Protein AF-A0A965WEJ6-F1 (afdb_monomer)

Secondary structure (DSSP, 8-state):
----------------------SSS-----PPP-B-PPEEEE-SSSEEEE--SSS-TT--EEEEETTEEPPP-GGG-SSHHHHHHHHHHHHHHHHHHHHHHHTTPPEEEEEEEE-TTSSSEEEEEEETTEEHHHHHHHTTS-EE-SSSPPPPS--

Nearest PDB structures (foldseek):
  1kdb-assembly1_A  TM=8.203E-01  e=5.804E-08  Staphylococcus aureus
  1eqv-assembly1_A  TM=8.120E-01  e=1.296E-07  Staphylococcus aureus
  1f2m-assembly1_A  TM=8.199E-01  e=1.998E-07  Staphylococcus aureus
  1syd-assembly1_A  TM=8.084E-01  e=1.012E-07  Staphylococcus aureus
  2khs-assembly1_A  TM=7.282E-01  e=4.196E-07  Staphylococcus aureus

Foldseek 3Di:
DDDDDDPPPPPPPPPDPPPPPPDPPDPPVPPWDKDQWAFPAQPWLFKTWTDDPPDPPPQIEMEGEPFKDFQDADPVHPDPQSNVLRVVSSVVLRVVSVVLVVVVWGWMWGPWDADPVNSYIYTFIDGNPDTSRVVCVVVVRIDGDDPDPDDHSPD

pLDDT: mean 87.19, std 17.92, range [41.34, 98.81]

Solvent-accessible surface area (backbone atoms only — not comparable to full-atom values): 9378 Å² total; per-residue (Å²): 139,82,86,83,82,82,81,80,77,78,77,76,78,74,76,67,77,79,75,74,88,79,83,85,81,81,88,66,84,72,75,71,70,74,41,76,60,52,74,75,46,65,76,41,40,48,33,35,33,38,60,70,90,87,55,62,88,87,62,80,46,31,38,33,44,48,56,49,43,46,42,40,42,69,91,70,25,94,38,73,62,14,20,55,45,7,45,51,20,25,52,50,44,40,51,52,52,52,50,31,58,75,68,71,47,55,51,36,36,26,77,73,40,72,36,98,81,65,74,31,33,30,20,43,46,29,50,68,91,44,50,53,57,58,53,34,37,76,70,72,35,29,41,85,41,91,82,70,86,83,77,85,60,72,124

Radius of gyration: 28.44 Å; Cα contacts (8 Å, |Δi|>4): 244; chains: 1; bounding box: 32×105×56 Å

Sequence (155 aa):
MSKIVIFFSVLMFLSAPSYSQSSKENFQNQVPKIYNWKVIRVVDGDTLEIANDFLPQELKLFIRIKGIDTPEKEARAQCKKERILGQKATELTSKIIATAQKNKQAITFSEIKWDKYGGRIVAKVMINKSDLGQELIKKGLARVYNGEKKKSWCY

Structure (mmCIF, N/CA/C/O backbone):
data_AF-A0A965WEJ6-F1
#
_entry.id   AF-A0A965WEJ6-F1
#
loop_
_atom_site.group_PDB
_atom_site.id
_atom_site.type_symbol
_atom_site.label_atom_id
_atom_site.label_alt_id
_atom_site.label_comp_id
_atom_site.label_asym_id
_atom_site.label_entity_id
_atom_site.label_seq_id
_atom_site.pdbx_PDB_ins_code
_atom_site.Cartn_x
_atom_site.Cartn_y
_atom_site.Cartn_z
_atom_site.occupancy
_atom_site.B_iso_or_equiv
_atom_site.auth_seq_id
_atom_site.auth_comp_id
_atom_site.auth_asym_id
_atom_site.auth_atom_id
_atom_site.pdbx_PDB_model_num
ATOM 1 N N . MET A 1 1 ? -1.461 -95.584 34.039 1.00 49.22 1 MET A N 1
ATOM 2 C CA . MET A 1 1 ? -0.587 -94.392 34.093 1.00 49.22 1 MET A CA 1
ATOM 3 C C . MET A 1 1 ? -0.933 -93.510 32.902 1.00 49.22 1 MET A C 1
ATOM 5 O O . MET A 1 1 ? -0.446 -93.766 31.812 1.00 49.22 1 MET A O 1
ATOM 9 N N . SER A 1 2 ? -1.848 -92.556 33.077 1.00 41.34 2 SER A N 1
ATOM 10 C CA . SER A 1 2 ? -2.277 -91.658 31.997 1.00 41.34 2 SER A CA 1
ATOM 11 C C . SER A 1 2 ? -1.744 -90.262 32.303 1.00 41.34 2 SER A C 1
ATOM 13 O O . SER A 1 2 ? -2.042 -89.711 33.362 1.00 41.34 2 SER A O 1
ATOM 15 N N . LYS A 1 3 ? -0.874 -89.739 31.435 1.00 43.00 3 LYS A N 1
ATOM 16 C CA . LYS A 1 3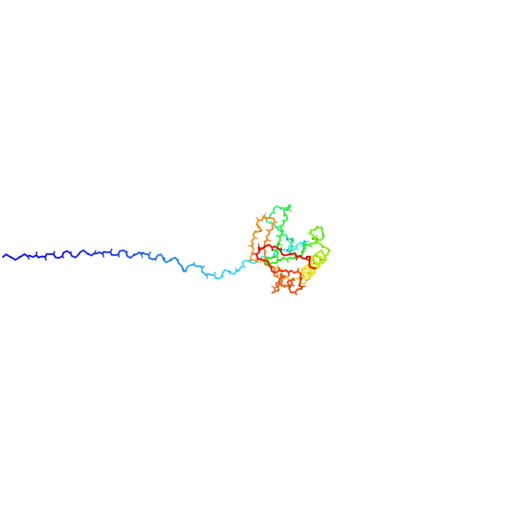 ? -0.265 -88.413 31.580 1.00 43.00 3 LYS A CA 1
ATOM 17 C C . LYS A 1 3 ? -1.308 -87.355 31.206 1.00 43.00 3 LYS A C 1
ATOM 19 O O . LYS A 1 3 ? -1.723 -87.285 30.055 1.00 43.00 3 LYS A O 1
ATOM 24 N N . ILE A 1 4 ? -1.718 -86.543 32.177 1.00 53.72 4 ILE A N 1
ATOM 25 C CA . ILE A 1 4 ? -2.506 -85.328 31.949 1.00 53.72 4 ILE A CA 1
ATOM 26 C C . ILE A 1 4 ? -1.572 -84.284 31.328 1.00 53.72 4 ILE A C 1
ATOM 28 O O . ILE A 1 4 ? -0.588 -83.878 31.943 1.00 53.72 4 ILE A O 1
ATOM 32 N N . VAL A 1 5 ? -1.860 -83.877 30.094 1.00 49.03 5 VAL A N 1
ATOM 33 C CA . VAL A 1 5 ? -1.198 -82.748 29.433 1.00 49.03 5 VAL A CA 1
ATOM 34 C C . VAL A 1 5 ? -2.001 -81.496 29.777 1.00 49.03 5 VAL A C 1
ATOM 36 O O . VAL A 1 5 ? -3.114 -81.318 29.291 1.00 49.03 5 VAL A O 1
ATOM 39 N N . ILE A 1 6 ? -1.459 -80.646 30.651 1.00 50.69 6 ILE A N 1
ATOM 40 C CA . ILE A 1 6 ? -2.032 -79.332 30.964 1.00 50.69 6 ILE A CA 1
ATOM 41 C C . ILE A 1 6 ? -1.591 -78.364 29.862 1.00 50.69 6 ILE A C 1
ATOM 43 O O . ILE A 1 6 ? -0.419 -78.003 29.774 1.00 50.69 6 ILE A O 1
ATOM 47 N N . PHE A 1 7 ? -2.530 -77.949 29.013 1.00 46.59 7 PHE A N 1
ATOM 48 C CA . PHE A 1 7 ? -2.323 -76.871 28.050 1.00 46.59 7 PHE A CA 1
ATOM 49 C C . PHE A 1 7 ? -2.384 -75.531 28.799 1.00 46.59 7 PHE A C 1
ATOM 51 O O . PHE A 1 7 ? -3.462 -75.020 29.093 1.00 46.59 7 PHE A O 1
ATOM 58 N N . PHE A 1 8 ? -1.227 -74.959 29.138 1.00 48.69 8 PHE A N 1
ATOM 59 C CA . PHE A 1 8 ? -1.141 -73.557 29.548 1.00 48.69 8 PHE A CA 1
ATOM 60 C C . PHE A 1 8 ? -1.398 -72.691 28.310 1.00 48.69 8 PHE A C 1
ATOM 62 O O . PHE A 1 8 ? -0.495 -72.463 27.506 1.00 48.69 8 PHE A O 1
ATOM 69 N N . SER A 1 9 ? -2.635 -72.221 28.124 1.00 52.94 9 SER A N 1
ATOM 70 C CA . SER A 1 9 ? -2.906 -71.177 27.138 1.00 52.94 9 SER A CA 1
ATOM 71 C C . SER A 1 9 ? -2.288 -69.876 27.645 1.00 52.94 9 SER A C 1
ATOM 73 O O . SER A 1 9 ? -2.846 -69.197 28.509 1.00 52.94 9 SER A O 1
ATOM 75 N N . VAL A 1 10 ? -1.110 -69.536 27.132 1.00 54.00 10 VAL A N 1
ATOM 76 C CA . VAL A 1 10 ? -0.546 -68.197 27.283 1.00 54.00 10 VAL A CA 1
ATOM 77 C C . VAL A 1 10 ? -1.464 -67.251 26.513 1.00 54.00 10 VAL A C 1
ATOM 79 O O . VAL A 1 10 ? -1.410 -67.176 25.287 1.00 54.00 10 VAL A O 1
ATOM 82 N N . LEU A 1 11 ? -2.357 -66.566 27.230 1.00 57.12 11 LEU A N 1
ATOM 83 C CA . LEU A 1 11 ? -3.133 -65.462 26.681 1.00 57.12 11 LEU A CA 1
ATOM 84 C C . LEU A 1 11 ? -2.143 -64.319 26.411 1.00 57.12 11 LEU A C 1
ATOM 86 O O . LEU A 1 11 ? -1.797 -63.551 27.307 1.00 57.12 11 LEU A O 1
ATOM 90 N N . MET A 1 12 ? -1.626 -64.239 25.183 1.00 56.78 12 MET A N 1
ATOM 91 C CA . MET A 1 12 ? -0.933 -63.045 24.709 1.00 56.78 12 MET A CA 1
ATOM 92 C C . MET A 1 12 ? -1.946 -61.898 24.717 1.00 56.78 12 MET A C 1
ATOM 94 O O . MET A 1 12 ? -2.774 -61.780 23.815 1.00 56.78 12 MET A O 1
ATOM 98 N N . PHE A 1 13 ? -1.885 -61.048 25.742 1.00 58.81 13 PHE A N 1
ATOM 99 C CA . PHE A 1 13 ? -2.456 -59.711 25.665 1.00 58.81 13 PHE A CA 1
ATOM 100 C C . PHE A 1 13 ? -1.683 -58.958 24.581 1.00 58.81 13 PHE A C 1
ATOM 102 O O . PHE A 1 13 ? -0.624 -58.388 24.831 1.00 58.81 13 PHE A O 1
ATOM 109 N N . LEU A 1 14 ? -2.198 -59.009 23.352 1.00 56.41 14 LEU A N 1
ATOM 110 C CA . LEU A 1 14 ? -1.834 -58.081 22.294 1.00 56.41 14 LEU A CA 1
ATOM 111 C C . LEU A 1 14 ? -2.199 -56.689 22.807 1.00 56.41 14 LEU A C 1
ATOM 113 O O . LEU A 1 14 ? -3.365 -56.293 22.787 1.00 56.41 14 LEU A O 1
ATOM 117 N N . SER A 1 15 ? -1.208 -55.958 23.311 1.00 59.09 15 SER A N 1
ATOM 118 C CA . SER A 1 15 ? -1.306 -54.519 23.482 1.00 59.09 15 SER A CA 1
ATOM 119 C C . SER A 1 15 ? -1.495 -53.929 22.091 1.00 59.09 15 SER A C 1
ATOM 121 O O . SER A 1 15 ? -0.537 -53.677 21.360 1.00 59.09 15 SER A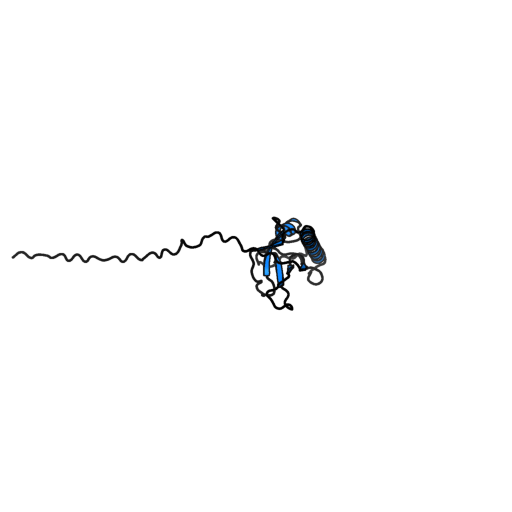 O 1
ATOM 123 N N . ALA A 1 16 ? -2.757 -53.763 21.690 1.00 63.91 16 ALA A N 1
ATOM 124 C CA . ALA A 1 16 ? -3.080 -52.945 20.540 1.00 63.91 16 ALA A CA 1
ATOM 125 C C . ALA A 1 16 ? -2.373 -51.600 20.762 1.00 63.91 16 ALA A C 1
ATOM 127 O O . ALA A 1 16 ? -2.540 -51.017 21.840 1.00 63.91 16 ALA A O 1
ATOM 128 N N . PRO A 1 17 ? -1.544 -51.120 19.818 1.00 57.50 17 PRO A N 1
ATOM 129 C CA . PRO A 1 17 ? -1.009 -49.780 19.933 1.00 57.50 17 PRO A CA 1
ATOM 130 C C . PRO A 1 17 ? -2.215 -48.859 20.069 1.00 57.50 17 PRO A C 1
ATOM 132 O O . PRO A 1 17 ? -3.080 -48.840 19.191 1.00 57.50 17 PRO A O 1
ATOM 135 N N . SER A 1 18 ? -2.306 -48.161 21.201 1.00 53.28 18 SER A N 1
ATOM 136 C CA . SER A 1 18 ? -3.285 -47.104 21.399 1.00 53.28 18 SER A CA 1
ATOM 137 C C . SER A 1 18 ? -3.083 -46.127 20.255 1.00 53.28 18 SER A C 1
ATOM 139 O O . SER A 1 18 ? -2.132 -45.345 20.255 1.00 53.28 18 SER A O 1
ATOM 141 N N . TYR A 1 19 ? -3.928 -46.232 19.233 1.00 53.19 19 TYR A N 1
ATOM 142 C CA . TYR A 1 19 ? -3.977 -45.268 18.157 1.00 53.19 19 TYR A CA 1
ATOM 143 C C . TYR A 1 19 ? -4.382 -43.962 18.824 1.00 53.19 19 TYR A C 1
ATOM 145 O O . TYR A 1 19 ? -5.544 -43.765 19.178 1.00 53.19 19 TYR A O 1
ATOM 153 N N . SER A 1 20 ? -3.382 -43.127 19.105 1.00 46.59 20 SER A N 1
ATOM 154 C CA . SER A 1 20 ? -3.573 -41.776 19.601 1.00 46.59 20 SER A CA 1
ATOM 155 C C . SER A 1 20 ? -4.583 -41.110 18.676 1.00 46.59 20 SER A C 1
ATOM 157 O O . SER A 1 20 ? -4.303 -40.871 17.500 1.00 46.59 20 SER A O 1
ATOM 159 N N . GLN A 1 21 ? -5.788 -40.864 19.191 1.00 50.22 21 GLN A N 1
ATOM 160 C CA . GLN A 1 21 ? -6.805 -40.053 18.536 1.00 50.22 21 GLN A CA 1
ATOM 161 C C . GLN A 1 21 ? -6.347 -38.589 18.559 1.00 50.22 21 GLN A C 1
ATOM 163 O O . GLN A 1 21 ? -6.933 -37.741 19.215 1.00 50.22 21 GLN A O 1
ATOM 168 N N . SER A 1 22 ? -5.274 -38.286 17.839 1.00 50.84 22 SER A N 1
ATOM 169 C CA . SER A 1 22 ? -4.800 -36.932 17.593 1.00 50.84 22 SER A CA 1
ATOM 170 C C . SER A 1 22 ? -5.040 -36.611 16.122 1.00 50.84 22 SER A C 1
ATOM 172 O O . SER A 1 22 ? -4.151 -36.728 15.287 1.00 50.84 22 SER A O 1
ATOM 174 N N . SER A 1 23 ? -6.292 -36.319 15.762 1.00 54.66 23 SER A N 1
ATOM 175 C CA . SER A 1 23 ? -6.605 -35.700 14.455 1.00 54.66 23 SER A CA 1
ATOM 176 C C . SER A 1 23 ? -8.026 -35.135 14.322 1.00 54.66 23 SER A C 1
ATOM 178 O O . SER A 1 23 ? -8.462 -34.844 13.211 1.00 54.66 23 SER A O 1
ATOM 180 N N . LYS A 1 24 ? -8.775 -34.941 15.416 1.00 42.03 24 LYS A N 1
ATOM 181 C CA . LYS A 1 24 ? -10.135 -34.365 15.349 1.00 42.03 24 LYS A CA 1
ATOM 182 C C . LYS A 1 24 ? -10.381 -33.200 16.304 1.00 42.03 24 LYS A C 1
ATOM 184 O O . LYS A 1 24 ? -11.524 -32.924 16.644 1.00 42.03 24 LYS A O 1
ATOM 189 N N . GLU A 1 25 ? -9.333 -32.481 16.687 1.00 46.12 25 GLU A N 1
ATOM 190 C CA . GLU A 1 25 ? -9.475 -31.222 17.416 1.00 46.12 25 GLU A CA 1
ATOM 191 C C . GLU A 1 25 ? -8.841 -30.097 16.583 1.00 46.12 25 GLU A C 1
ATOM 193 O O . GLU A 1 25 ? -7.651 -30.130 16.281 1.00 46.12 25 GLU A O 1
ATOM 198 N N . ASN A 1 26 ? -9.669 -29.121 16.189 1.00 43.75 26 ASN A N 1
ATOM 199 C CA . ASN A 1 26 ? -9.332 -27.855 15.519 1.00 43.75 26 ASN A CA 1
ATOM 200 C C . ASN A 1 26 ? -9.122 -27.831 13.987 1.00 43.75 26 ASN A C 1
ATOM 202 O O . ASN A 1 26 ? -8.161 -27.251 13.491 1.00 43.75 26 ASN A O 1
ATOM 206 N N . PHE A 1 27 ? -10.119 -28.281 13.216 1.00 47.47 27 PHE A N 1
ATOM 207 C CA . PHE A 1 27 ? -10.474 -27.612 11.946 1.00 47.47 27 PHE A CA 1
ATOM 208 C C . PHE A 1 27 ? -11.692 -26.703 12.178 1.00 47.47 27 PHE A C 1
ATOM 210 O O . PHE A 1 27 ? -12.694 -26.750 11.471 1.00 47.47 27 PHE A O 1
ATOM 217 N N . GLN A 1 28 ? -11.652 -25.894 13.239 1.00 47.78 28 GLN A N 1
ATOM 218 C CA . GLN A 1 28 ? -12.548 -24.750 13.321 1.00 47.78 28 GLN A CA 1
ATOM 219 C C . GLN A 1 28 ? -12.091 -23.798 12.215 1.00 47.78 28 GLN A C 1
ATOM 221 O O . GLN A 1 28 ? -10.936 -23.374 12.221 1.00 47.78 28 GLN A O 1
ATOM 226 N N . ASN A 1 29 ? -12.972 -23.477 11.267 1.00 52.72 29 ASN A N 1
ATOM 227 C CA . ASN A 1 29 ? -12.788 -22.376 10.327 1.00 52.72 29 ASN A CA 1
ATOM 228 C C . ASN A 1 29 ? -12.453 -21.104 11.121 1.00 52.72 29 ASN A C 1
ATOM 230 O O . ASN A 1 29 ? -13.353 -20.404 11.588 1.00 52.72 29 ASN A O 1
ATOM 234 N N . GLN A 1 30 ? -11.167 -20.822 11.338 1.00 66.75 30 GLN A N 1
ATOM 235 C CA . GLN A 1 30 ? -10.750 -19.605 12.011 1.00 66.75 30 GLN A CA 1
ATOM 236 C C . GLN A 1 30 ? -11.048 -18.460 11.055 1.00 66.75 30 GLN A C 1
ATOM 238 O O . GLN A 1 30 ? -10.335 -18.255 10.073 1.00 66.75 30 GLN A O 1
ATOM 243 N N . VAL A 1 31 ? -12.139 -17.738 11.324 1.00 74.69 31 VAL A N 1
ATOM 244 C CA . VAL A 1 31 ? -12.429 -16.476 10.647 1.00 74.69 31 VAL A CA 1
ATOM 245 C C . VAL A 1 31 ? -11.163 -15.624 10.766 1.00 74.69 31 VAL A C 1
ATOM 247 O O . VAL A 1 31 ? -10.708 -15.384 11.890 1.00 74.69 31 VAL A O 1
ATOM 250 N N . PRO A 1 32 ? -10.536 -15.225 9.644 1.00 82.12 32 PRO A N 1
ATOM 251 C CA . PRO A 1 32 ? -9.270 -14.520 9.699 1.00 82.12 32 PRO A CA 1
ATOM 252 C C . PRO A 1 32 ? -9.461 -13.238 10.500 1.00 82.12 32 PRO A C 1
ATOM 254 O O . PRO A 1 32 ? -10.401 -12.482 10.259 1.00 82.12 32 PRO A O 1
ATOM 257 N N . LYS A 1 33 ? -8.572 -12.998 11.466 1.00 93.75 33 LYS A N 1
ATOM 258 C CA . LYS A 1 33 ? -8.622 -11.793 12.293 1.00 93.75 33 LYS A CA 1
ATOM 259 C C . LYS A 1 33 ? -8.546 -10.550 11.402 1.00 93.75 33 LYS A C 1
ATOM 261 O O . LYS A 1 33 ? -7.634 -10.424 10.581 1.00 93.75 33 LYS A O 1
ATOM 266 N N . ILE A 1 34 ? -9.513 -9.654 11.583 1.00 95.88 34 ILE A N 1
ATOM 267 C CA . ILE A 1 34 ? -9.656 -8.416 10.816 1.00 95.88 34 ILE A CA 1
ATOM 268 C C . ILE A 1 34 ? -9.219 -7.237 11.683 1.00 95.88 34 ILE A C 1
ATOM 270 O O . ILE A 1 34 ? -9.606 -7.133 12.846 1.00 95.88 34 ILE A O 1
ATOM 274 N N . TYR A 1 35 ? -8.431 -6.340 11.102 1.00 96.00 35 TYR A N 1
ATOM 275 C CA . TYR A 1 35 ? -7.944 -5.119 11.734 1.00 96.00 35 TYR A CA 1
ATOM 276 C C . TYR A 1 35 ? -8.485 -3.895 10.997 1.00 96.00 35 TYR A C 1
ATOM 278 O O . TYR A 1 35 ? -8.557 -3.892 9.770 1.00 96.00 35 TYR A O 1
ATOM 286 N N . ASN A 1 36 ? -8.822 -2.842 11.741 1.00 95.50 36 ASN A N 1
ATOM 287 C CA . ASN A 1 36 ? -9.390 -1.594 11.219 1.00 95.50 36 ASN A CA 1
ATOM 288 C C . ASN A 1 36 ? -8.448 -0.412 11.489 1.00 95.50 36 ASN A C 1
ATOM 290 O O . ASN A 1 36 ? -8.838 0.589 12.087 1.00 95.50 36 ASN A O 1
ATOM 294 N N . TRP A 1 37 ? -7.173 -0.550 11.123 1.00 96.06 37 TRP A N 1
ATOM 295 C CA . TRP A 1 37 ? -6.193 0.508 11.358 1.00 96.06 37 TRP A CA 1
ATOM 296 C C . TRP A 1 37 ? -6.446 1.720 10.462 1.00 96.06 37 TRP A C 1
ATOM 298 O O . TRP A 1 37 ? -6.751 1.600 9.275 1.00 96.06 37 TRP A O 1
ATOM 308 N N . LYS A 1 38 ? -6.281 2.921 11.019 1.00 96.69 38 LYS A N 1
ATOM 309 C CA . LYS A 1 38 ? -6.413 4.156 10.245 1.00 96.69 38 LYS A CA 1
ATOM 310 C C . LYS A 1 38 ? -5.223 4.295 9.298 1.00 96.69 38 LYS A C 1
ATOM 312 O O . LYS A 1 38 ? -4.084 4.360 9.747 1.00 96.69 38 LYS A O 1
ATOM 317 N N . VAL A 1 39 ? -5.486 4.410 7.999 1.00 98.31 39 VAL A N 1
ATOM 318 C CA . VAL A 1 39 ? -4.453 4.768 7.015 1.00 98.31 39 VAL A CA 1
ATOM 319 C C . VAL A 1 39 ? -4.089 6.244 7.182 1.00 98.31 39 VAL A C 1
ATOM 321 O O . VAL A 1 39 ? -4.961 7.109 7.087 1.00 98.31 39 VAL A O 1
ATOM 324 N N . ILE A 1 40 ? -2.811 6.527 7.434 1.00 97.94 40 ILE A N 1
ATOM 325 C CA . ILE A 1 40 ? -2.261 7.886 7.545 1.00 97.94 40 ILE A CA 1
ATOM 326 C C . ILE A 1 40 ? -1.994 8.446 6.150 1.00 97.94 40 ILE A C 1
ATOM 328 O O . ILE A 1 40 ? -2.419 9.555 5.836 1.00 97.94 40 ILE A O 1
ATOM 332 N N . ARG A 1 41 ? -1.292 7.680 5.307 1.00 98.19 41 ARG A N 1
ATOM 333 C CA . ARG A 1 41 ? -0.976 8.065 3.927 1.00 98.19 41 ARG A CA 1
ATOM 334 C C . ARG A 1 41 ? -0.655 6.858 3.055 1.00 98.19 41 ARG A C 1
ATOM 336 O O . ARG A 1 41 ? -0.322 5.782 3.549 1.00 98.19 41 ARG A O 1
ATOM 343 N N . VAL A 1 42 ? -0.685 7.085 1.748 1.00 98.56 42 VAL A N 1
ATOM 344 C CA . VAL A 1 42 ? -0.153 6.165 0.739 1.00 98.56 42 VAL A CA 1
ATOM 345 C C . VAL A 1 42 ? 1.310 6.526 0.483 1.00 98.56 42 VAL A C 1
ATOM 347 O O . VAL A 1 42 ? 1.627 7.682 0.206 1.00 98.56 42 VAL A O 1
ATOM 350 N N . VAL A 1 43 ? 2.213 5.558 0.628 1.00 98.06 43 VAL A N 1
ATOM 351 C CA . VAL A 1 43 ? 3.657 5.751 0.414 1.00 98.06 43 VAL A CA 1
ATOM 352 C C . VAL A 1 43 ? 3.993 5.592 -1.067 1.00 98.06 43 VAL A C 1
ATOM 354 O O . VAL A 1 43 ? 4.668 6.445 -1.647 1.00 98.06 43 VAL A O 1
ATOM 357 N N . ASP A 1 44 ? 3.507 4.510 -1.669 1.00 97.88 44 ASP A N 1
ATOM 358 C CA . ASP A 1 44 ? 3.579 4.195 -3.095 1.00 97.88 44 ASP A CA 1
ATOM 359 C C . ASP A 1 44 ? 2.412 3.266 -3.488 1.00 97.88 44 ASP A C 1
ATOM 361 O O . ASP A 1 44 ? 1.449 3.129 -2.732 1.00 97.88 44 ASP A O 1
ATOM 365 N N . GLY A 1 45 ? 2.453 2.677 -4.688 1.00 98.00 45 GLY A N 1
ATOM 366 C CA . GLY A 1 45 ? 1.343 1.90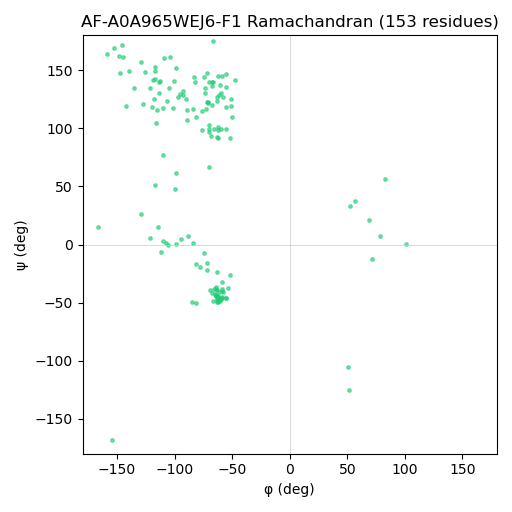6 -5.251 1.00 98.00 45 GLY A CA 1
ATOM 367 C C . GLY A 1 45 ? 0.820 0.788 -4.345 1.00 98.00 45 GLY A C 1
ATOM 368 O O . GLY A 1 45 ? -0.395 0.592 -4.293 1.00 98.00 45 GLY A O 1
ATOM 369 N N . ASP A 1 46 ? 1.703 0.093 -3.620 1.00 98.00 46 ASP A N 1
ATOM 370 C CA . ASP A 1 46 ? 1.358 -1.053 -2.773 1.00 98.00 46 ASP A CA 1
ATOM 371 C C . ASP A 1 46 ? 1.729 -0.899 -1.291 1.00 98.00 46 ASP A C 1
ATOM 373 O O . ASP A 1 46 ? 1.533 -1.845 -0.525 1.00 98.00 46 ASP A O 1
ATOM 377 N N . THR A 1 47 ? 2.215 0.269 -0.861 1.00 98.31 47 THR A N 1
ATOM 378 C CA . THR A 1 47 ? 2.604 0.516 0.535 1.00 98.31 47 THR A CA 1
ATOM 379 C C . THR A 1 47 ? 1.773 1.628 1.181 1.00 98.31 47 THR A C 1
ATOM 381 O O . THR A 1 47 ? 1.723 2.764 0.705 1.00 98.31 47 THR A O 1
ATOM 384 N N . LEU A 1 48 ? 1.156 1.318 2.322 1.00 98.56 48 LEU A N 1
ATOM 385 C CA . LEU A 1 48 ? 0.362 2.229 3.150 1.00 98.56 48 LEU A CA 1
ATOM 386 C C . LEU A 1 48 ? 1.061 2.462 4.492 1.00 98.56 48 LEU A C 1
ATOM 388 O O . LEU A 1 48 ? 1.576 1.524 5.088 1.00 98.56 48 LEU A O 1
ATOM 392 N N . GLU A 1 49 ? 1.042 3.690 4.999 1.00 98.12 49 GLU A N 1
ATOM 393 C CA . GLU A 1 49 ? 1.394 3.981 6.392 1.00 98.12 49 GLU A CA 1
ATOM 394 C C . GLU A 1 49 ? 0.119 3.964 7.236 1.00 98.12 49 GLU A C 1
ATOM 396 O O . GLU A 1 49 ? -0.884 4.576 6.853 1.00 98.12 49 GLU A O 1
ATOM 401 N N . ILE A 1 50 ? 0.150 3.275 8.374 1.00 97.56 50 ILE A N 1
ATOM 402 C CA . ILE A 1 50 ? -0.993 3.166 9.283 1.00 97.56 50 ILE A CA 1
ATOM 403 C C . ILE A 1 50 ? -0.679 3.782 10.642 1.00 97.56 50 ILE A C 1
ATOM 405 O O . ILE A 1 50 ? 0.459 3.764 11.113 1.00 97.56 50 ILE A O 1
ATOM 409 N N . ALA A 1 51 ? -1.717 4.304 11.287 1.00 95.00 51 ALA A N 1
ATOM 410 C CA . ALA A 1 51 ? -1.647 4.677 12.685 1.00 95.00 51 ALA A CA 1
ATOM 411 C C . ALA A 1 51 ? -1.506 3.413 13.529 1.00 95.00 51 ALA A C 1
ATOM 413 O O . ALA A 1 51 ? -2.196 2.416 13.298 1.00 95.00 51 ALA A O 1
ATOM 414 N N . ASN A 1 52 ? -0.610 3.482 14.502 1.00 89.50 52 ASN A N 1
ATOM 415 C CA . ASN A 1 52 ? -0.397 2.446 15.487 1.00 89.50 52 ASN A CA 1
ATOM 416 C C . ASN A 1 52 ? -0.278 3.126 16.857 1.00 89.50 52 ASN A C 1
ATOM 418 O O . ASN A 1 52 ? 0.361 4.167 16.979 1.00 89.50 52 ASN A O 1
ATOM 422 N N . ASP A 1 53 ? -0.966 2.574 17.845 1.00 90.00 53 ASP A N 1
ATOM 423 C CA . ASP A 1 53 ? -0.998 3.023 19.241 1.00 90.00 53 ASP A CA 1
ATOM 424 C C . ASP A 1 53 ? -0.285 2.032 20.177 1.00 90.00 53 ASP A C 1
ATOM 426 O O . ASP A 1 53 ? -0.253 2.218 21.389 1.00 90.00 53 ASP A O 1
ATOM 430 N N . PHE A 1 54 ? 0.294 0.975 19.602 1.00 89.44 54 PHE A N 1
ATOM 431 C CA . PHE A 1 54 ? 0.927 -0.135 20.310 1.00 89.44 54 PHE A CA 1
ATOM 432 C C . PHE A 1 54 ? 2.451 -0.200 20.135 1.00 89.44 54 PHE A C 1
ATOM 434 O O . PHE A 1 54 ? 3.090 -1.035 20.774 1.00 89.44 54 PHE A O 1
ATOM 441 N N . LEU A 1 55 ? 3.048 0.637 19.280 1.00 89.62 55 LEU A N 1
ATOM 442 C CA . LEU A 1 55 ? 4.500 0.843 19.229 1.00 89.62 55 LEU A CA 1
ATOM 443 C C . LEU A 1 55 ? 4.834 2.240 19.777 1.00 89.62 55 LEU A C 1
ATOM 445 O O . LEU A 1 55 ? 3.955 3.104 19.814 1.00 89.62 55 LEU A O 1
ATOM 449 N N . PRO A 1 56 ? 6.094 2.485 20.186 1.00 92.94 56 PRO A N 1
ATOM 450 C CA . PRO A 1 56 ? 6.586 3.837 20.439 1.00 92.94 56 PRO A CA 1
ATOM 451 C C . PRO A 1 56 ? 6.233 4.796 19.296 1.00 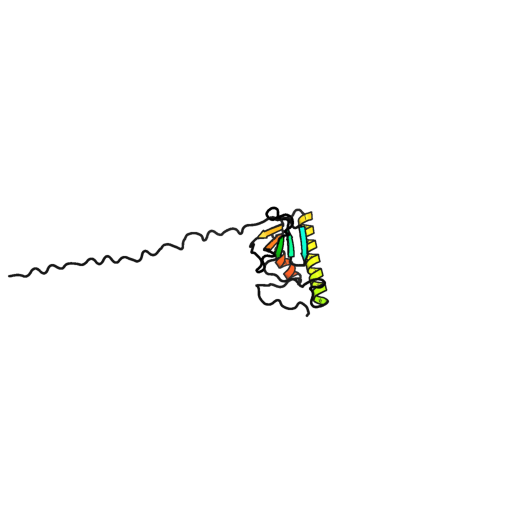92.94 56 PRO A C 1
ATOM 453 O O . PRO A 1 56 ? 6.287 4.418 18.124 1.00 92.94 56 PRO A O 1
ATOM 456 N N . GLN A 1 57 ? 5.876 6.036 19.635 1.00 85.81 57 GLN A N 1
ATOM 457 C CA . GLN A 1 57 ? 5.291 7.005 18.701 1.00 85.81 57 GLN A CA 1
ATOM 458 C C . GLN A 1 57 ? 6.240 7.384 17.549 1.00 85.81 57 GLN A C 1
ATOM 460 O O . GLN A 1 57 ? 5.800 7.782 16.470 1.00 85.81 57 GLN A O 1
ATOM 465 N N . GLU A 1 58 ? 7.545 7.232 17.759 1.00 89.94 58 GLU A N 1
ATOM 466 C CA . GLU A 1 58 ? 8.599 7.460 16.775 1.00 89.94 58 GLU A CA 1
ATOM 467 C C . GLU A 1 58 ? 8.633 6.367 15.694 1.00 89.94 58 GLU A C 1
ATOM 469 O O . GLU A 1 58 ? 9.150 6.592 14.593 1.00 89.94 58 GLU A O 1
ATOM 474 N N . LEU A 1 59 ? 8.079 5.183 15.982 1.00 92.06 59 LEU A N 1
ATOM 475 C CA . LEU A 1 59 ? 8.072 4.047 15.070 1.00 92.06 59 LEU A CA 1
ATOM 476 C C . LEU A 1 59 ? 6.845 4.077 14.157 1.00 92.06 59 LEU A C 1
ATOM 478 O O . LEU A 1 59 ? 5.690 3.915 14.558 1.00 92.06 59 LEU A O 1
ATOM 482 N N . LYS A 1 60 ? 7.123 4.225 12.863 1.00 94.62 60 LYS A N 1
ATOM 483 C CA . LYS A 1 60 ? 6.113 4.129 11.809 1.00 94.62 60 LYS A CA 1
ATOM 484 C C . LYS A 1 60 ? 5.868 2.673 11.449 1.00 94.62 60 LYS A C 1
ATOM 486 O O . LYS A 1 60 ? 6.811 1.897 11.304 1.00 94.62 60 LYS A O 1
ATOM 491 N N . LEU A 1 61 ? 4.601 2.336 11.222 1.00 95.56 61 LEU A N 1
ATOM 492 C CA . LEU A 1 61 ? 4.197 1.014 10.769 1.00 95.56 61 LEU A CA 1
ATOM 493 C C . LEU A 1 61 ? 3.613 1.090 9.363 1.00 95.56 61 LEU A C 1
ATOM 495 O O . LEU A 1 61 ? 2.738 1.906 9.062 1.00 95.56 61 LEU A O 1
ATOM 499 N N . PHE A 1 62 ? 4.106 0.209 8.503 1.00 97.69 62 PHE A N 1
ATOM 500 C CA . PHE A 1 62 ? 3.746 0.176 7.096 1.00 97.69 62 PHE A CA 1
ATOM 501 C C . PHE A 1 62 ? 3.098 -1.154 6.734 1.00 97.69 62 PHE A C 1
ATOM 503 O O . PHE A 1 62 ? 3.545 -2.214 7.172 1.00 97.69 62 PHE A O 1
ATOM 510 N N . ILE A 1 63 ? 2.084 -1.093 5.881 1.00 98.19 63 ILE A N 1
ATOM 511 C CA . ILE A 1 63 ? 1.422 -2.237 5.268 1.00 98.19 63 ILE A CA 1
ATOM 512 C C . ILE A 1 63 ? 1.834 -2.307 3.803 1.00 98.19 63 ILE A C 1
ATOM 514 O O . ILE A 1 63 ? 1.586 -1.369 3.053 1.00 98.19 63 ILE A O 1
ATOM 518 N N . ARG A 1 64 ? 2.397 -3.437 3.383 1.00 97.94 64 ARG A N 1
ATOM 519 C CA . ARG A 1 64 ? 2.520 -3.832 1.981 1.00 97.94 64 ARG A CA 1
ATOM 520 C C . ARG A 1 64 ? 1.314 -4.685 1.600 1.00 97.94 64 ARG A C 1
ATOM 522 O O . ARG A 1 64 ? 1.013 -5.671 2.280 1.00 97.94 64 ARG A O 1
ATOM 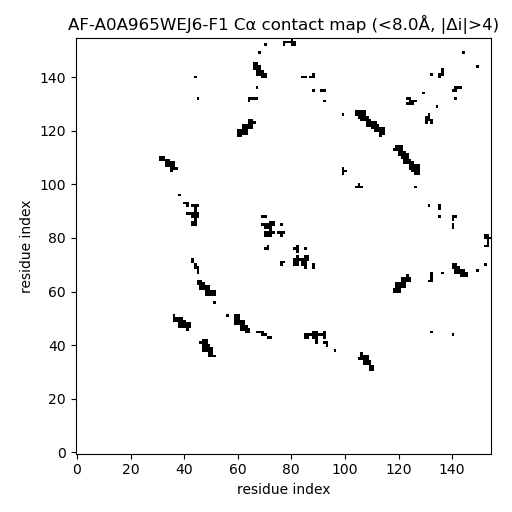529 N N . ILE A 1 65 ? 0.644 -4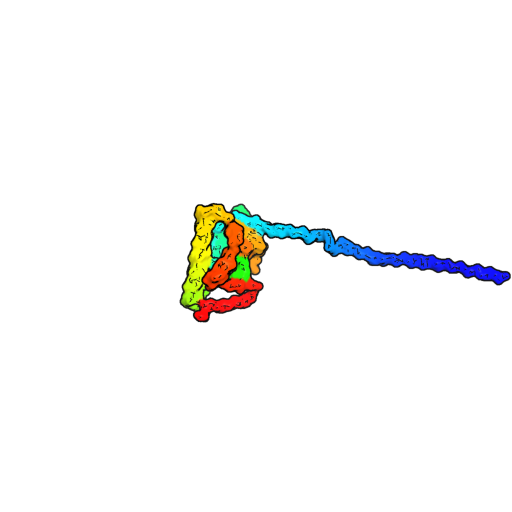.340 0.507 1.00 98.31 65 ILE A N 1
ATOM 530 C CA . ILE A 1 65 ? -0.486 -5.119 -0.003 1.00 98.31 65 ILE A CA 1
ATOM 531 C C . ILE A 1 65 ? 0.007 -6.518 -0.395 1.00 98.31 65 ILE A C 1
ATOM 533 O O . ILE A 1 65 ? 0.984 -6.690 -1.127 1.00 98.31 65 ILE A O 1
ATOM 537 N N . LYS A 1 66 ? -0.660 -7.540 0.139 1.00 97.62 66 LYS A N 1
ATOM 538 C CA . LYS A 1 66 ? -0.309 -8.945 -0.060 1.00 97.62 66 LYS A CA 1
ATOM 539 C C . LYS A 1 66 ? -0.526 -9.373 -1.510 1.00 97.62 66 LYS A C 1
ATOM 541 O O . LYS A 1 66 ? -1.549 -9.064 -2.110 1.00 97.62 66 LYS A O 1
ATOM 546 N N . GLY A 1 67 ? 0.406 -10.176 -2.021 1.00 96.75 67 GLY A N 1
ATOM 547 C CA . GLY A 1 67 ? 0.235 -10.909 -3.276 1.00 96.75 67 GLY A CA 1
ATOM 548 C C . GLY A 1 67 ? 0.441 -10.077 -4.539 1.00 96.75 67 GLY A C 1
ATOM 549 O O . GLY A 1 67 ? 0.166 -10.579 -5.628 1.00 96.75 67 GLY A O 1
ATOM 550 N N . ILE A 1 68 ? 0.900 -8.827 -4.412 1.00 97.88 68 ILE A N 1
ATOM 551 C CA . ILE A 1 68 ? 1.102 -7.934 -5.552 1.00 97.88 68 ILE A CA 1
ATOM 552 C C . ILE A 1 68 ? 2.491 -7.288 -5.572 1.00 97.88 68 ILE A C 1
ATOM 554 O O . ILE A 1 68 ? 3.169 -7.144 -4.549 1.00 97.88 68 ILE A O 1
ATOM 558 N N . ASP A 1 69 ? 2.889 -6.881 -6.769 1.00 97.62 69 ASP A N 1
ATOM 559 C CA . ASP A 1 69 ? 4.039 -6.030 -7.045 1.00 97.62 69 ASP A CA 1
ATOM 560 C C . ASP A 1 69 ? 3.599 -4.849 -7.911 1.00 97.62 69 ASP A C 1
ATOM 562 O O . ASP A 1 69 ? 3.072 -5.058 -9.006 1.00 97.62 69 ASP A O 1
ATOM 566 N N . THR A 1 70 ? 3.796 -3.622 -7.430 1.00 98.12 70 THR A N 1
ATOM 567 C CA . THR A 1 70 ? 3.608 -2.395 -8.222 1.00 98.12 70 THR A CA 1
ATOM 568 C C . THR A 1 70 ? 4.948 -1.873 -8.758 1.00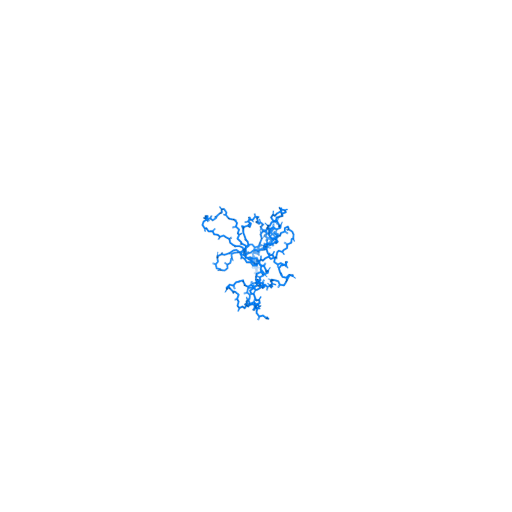 98.12 70 THR A C 1
ATOM 570 O O . THR A 1 70 ? 5.968 -2.077 -8.100 1.00 98.12 70 THR A O 1
ATOM 573 N N . PRO A 1 71 ? 4.969 -1.161 -9.902 1.00 97.75 71 PRO A N 1
ATOM 574 C CA . PRO A 1 71 ? 6.177 -0.506 -10.396 1.00 97.75 71 PRO A CA 1
ATOM 575 C C . PRO A 1 71 ? 6.736 0.510 -9.392 1.00 97.75 71 PRO A C 1
ATOM 577 O O . PRO A 1 71 ? 5.978 1.211 -8.715 1.00 97.75 71 PRO A O 1
ATOM 580 N N . GLU A 1 72 ? 8.061 0.625 -9.327 1.00 96.81 72 GLU A N 1
ATOM 581 C CA . GLU A 1 72 ? 8.722 1.583 -8.438 1.00 96.81 72 GLU A CA 1
ATOM 582 C C . GLU A 1 72 ? 8.535 3.031 -8.937 1.00 96.81 72 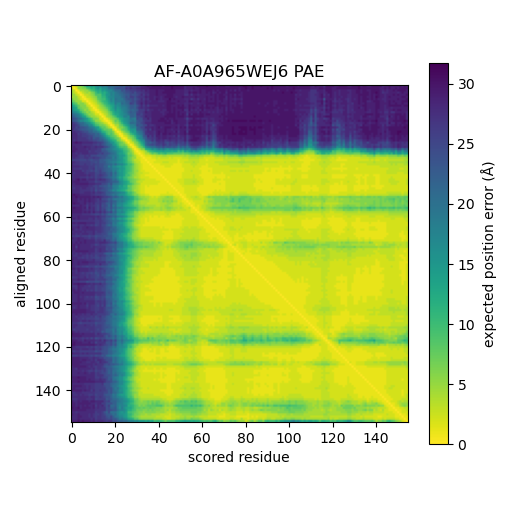GLU A C 1
ATOM 584 O O . GLU A 1 72 ? 8.459 3.298 -10.138 1.00 96.81 72 GLU A O 1
ATOM 589 N N . LYS A 1 73 ? 8.462 4.003 -8.016 1.00 92.25 73 LYS A N 1
ATOM 590 C CA . LYS A 1 73 ? 8.286 5.430 -8.350 1.00 92.25 73 LYS A CA 1
ATOM 591 C C . LYS A 1 73 ? 9.577 6.244 -8.202 1.00 92.25 73 LYS A C 1
ATOM 593 O O . LYS A 1 73 ? 10.499 5.865 -7.483 1.00 92.25 73 LYS A O 1
ATOM 598 N N . GLU A 1 74 ? 9.600 7.414 -8.839 1.00 93.56 74 GLU A N 1
ATOM 599 C CA . GLU A 1 74 ? 10.660 8.429 -8.710 1.00 93.56 74 GLU A CA 1
ATOM 600 C C . GLU A 1 74 ? 12.080 7.861 -8.923 1.00 93.56 74 GLU A C 1
ATOM 602 O O . GLU A 1 74 ? 12.354 7.274 -9.974 1.00 93.56 74 GLU A O 1
ATOM 607 N N . ALA A 1 75 ? 12.985 8.061 -7.958 1.00 94.06 75 ALA A N 1
ATOM 608 C CA . ALA A 1 75 ? 14.381 7.633 -8.008 1.00 94.06 75 ALA A CA 1
ATOM 609 C C . ALA A 1 75 ? 14.561 6.110 -7.877 1.00 94.06 75 ALA A C 1
ATOM 611 O O . ALA A 1 75 ? 15.625 5.601 -8.213 1.00 94.06 75 ALA A O 1
ATOM 612 N N . ARG A 1 76 ? 13.534 5.377 -7.422 1.00 94.12 76 ARG A N 1
ATOM 613 C CA . ARG A 1 76 ? 13.570 3.907 -7.323 1.00 94.12 76 ARG A CA 1
ATOM 614 C C . ARG A 1 76 ? 13.272 3.209 -8.654 1.00 94.12 76 ARG A C 1
ATOM 616 O O . ARG A 1 76 ? 13.570 2.029 -8.797 1.00 94.12 76 ARG A O 1
ATOM 623 N N . ALA A 1 77 ? 12.694 3.927 -9.618 1.00 96.50 77 ALA A N 1
ATOM 624 C CA . ALA A 1 77 ? 12.361 3.383 -10.930 1.00 96.50 77 ALA A CA 1
ATOM 625 C C . ALA A 1 77 ? 13.609 3.183 -11.803 1.00 96.50 77 ALA A C 1
ATOM 627 O O . ALA A 1 77 ? 14.415 4.104 -11.960 1.00 96.50 77 ALA A O 1
ATOM 628 N N . GLN A 1 78 ? 13.707 2.030 -12.464 1.00 96.75 78 GLN A N 1
ATOM 629 C CA . GLN A 1 78 ? 14.821 1.653 -13.343 1.00 96.75 78 GLN A CA 1
ATOM 630 C C . GLN A 1 78 ? 14.745 2.329 -14.720 1.00 96.75 78 GLN A C 1
ATOM 632 O O . GLN A 1 78 ? 15.743 2.427 -15.429 1.00 96.75 78 GLN A O 1
ATOM 637 N N . CYS A 1 79 ? 13.569 2.824 -15.113 1.00 97.31 79 CYS A N 1
ATOM 638 C CA . CYS A 1 79 ? 13.372 3.548 -16.365 1.00 97.31 79 CYS A CA 1
ATOM 639 C C . CYS A 1 79 ? 12.206 4.544 -16.281 1.00 97.31 79 CYS A C 1
ATOM 641 O O . CYS A 1 79 ? 11.386 4.526 -15.361 1.00 97.31 79 CYS A O 1
ATOM 643 N N . LYS A 1 80 ? 12.093 5.412 -17.296 1.00 97.12 80 LYS A N 1
ATOM 644 C CA . LYS A 1 80 ? 11.022 6.422 -17.393 1.00 97.12 80 LYS A CA 1
ATOM 645 C C . LYS A 1 80 ? 9.620 5.803 -17.406 1.00 97.12 80 LYS A C 1
ATOM 647 O O . LYS A 1 80 ? 8.713 6.360 -16.796 1.00 97.12 80 LYS A O 1
ATOM 652 N N . LYS A 1 81 ? 9.442 4.662 -18.078 1.00 96.69 81 LYS A N 1
ATOM 653 C CA . LYS A 1 81 ? 8.143 3.983 -18.168 1.00 96.69 81 LYS A CA 1
ATOM 654 C C . LYS A 1 81 ? 7.690 3.437 -16.816 1.00 96.69 81 LYS A C 1
ATOM 656 O O . LYS A 1 81 ? 6.568 3.724 -16.408 1.00 96.69 81 LYS A O 1
ATOM 661 N N . GLU A 1 82 ? 8.572 2.729 -16.108 1.00 98.12 82 GLU A N 1
ATOM 662 C CA . GLU A 1 82 ? 8.310 2.258 -14.745 1.00 98.12 82 GLU A CA 1
ATOM 663 C C . GLU A 1 82 ? 7.940 3.427 -13.831 1.00 98.12 82 GLU A C 1
ATOM 665 O O . GLU A 1 82 ? 6.906 3.369 -13.178 1.00 98.12 82 GLU A O 1
ATOM 670 N N . ARG A 1 83 ? 8.689 4.536 -13.885 1.00 97.88 83 ARG A N 1
ATOM 671 C CA . ARG A 1 83 ? 8.407 5.733 -13.079 1.00 97.88 83 ARG A CA 1
ATOM 672 C C . ARG A 1 83 ? 6.991 6.267 -13.281 1.00 97.88 83 ARG A C 1
ATOM 674 O O . ARG A 1 83 ? 6.309 6.575 -12.307 1.00 97.88 83 ARG A O 1
ATOM 681 N N . ILE A 1 84 ? 6.552 6.370 -14.538 1.00 97.75 84 ILE A N 1
ATOM 682 C CA . ILE A 1 84 ? 5.200 6.829 -14.888 1.00 97.75 84 ILE A CA 1
ATOM 683 C C . ILE A 1 84 ? 4.149 5.849 -14.354 1.00 97.75 84 ILE A C 1
ATOM 685 O O . ILE A 1 84 ? 3.131 6.276 -13.814 1.00 97.75 84 ILE A O 1
ATOM 689 N N . LEU A 1 85 ? 4.377 4.541 -14.492 1.00 98.19 85 LEU A N 1
ATOM 690 C CA . LEU A 1 85 ? 3.453 3.527 -13.982 1.00 98.19 85 LEU A CA 1
ATOM 691 C C . LEU A 1 85 ? 3.403 3.521 -12.447 1.00 98.19 85 LEU A C 1
ATOM 693 O O . LEU A 1 85 ? 2.312 3.461 -11.888 1.00 98.19 85 LEU A O 1
ATOM 697 N N . GLY A 1 86 ? 4.544 3.643 -11.767 1.00 98.31 86 GLY A N 1
ATOM 698 C CA . GLY A 1 86 ? 4.629 3.703 -10.307 1.00 98.31 86 GLY A CA 1
ATOM 699 C C . GLY A 1 86 ? 3.938 4.942 -9.740 1.00 98.31 86 GLY A C 1
ATOM 700 O O . GLY A 1 86 ? 3.224 4.862 -8.736 1.00 98.31 86 GLY A O 1
ATOM 701 N N . GLN A 1 87 ? 4.056 6.083 -10.427 1.00 98.38 87 GLN A N 1
ATOM 702 C CA . GLN A 1 87 ? 3.287 7.281 -10.098 1.00 98.38 87 GLN A CA 1
ATOM 703 C C . GLN A 1 87 ? 1.777 7.052 -10.281 1.00 98.38 87 GLN A C 1
ATOM 705 O O . GLN A 1 87 ? 1.017 7.295 -9.346 1.00 98.38 87 GLN A O 1
ATOM 710 N N . LYS A 1 88 ? 1.340 6.494 -11.417 1.00 98.50 88 LYS A N 1
ATOM 711 C CA . LYS A 1 88 ? -0.079 6.163 -11.656 1.00 98.50 88 LYS A CA 1
ATOM 712 C C . LYS A 1 88 ? -0.644 5.183 -10.624 1.00 98.50 88 LYS A C 1
ATOM 714 O O . LYS A 1 88 ? -1.780 5.349 -10.187 1.00 98.50 88 LYS A O 1
ATOM 719 N N . ALA A 1 89 ? 0.137 4.178 -10.223 1.00 98.75 89 ALA A N 1
ATOM 720 C CA . ALA A 1 89 ? -0.238 3.235 -9.171 1.00 98.75 89 ALA A CA 1
ATOM 721 C C . ALA A 1 89 ? -0.444 3.964 -7.836 1.00 98.75 89 ALA A C 1
ATOM 723 O O . ALA A 1 89 ? -1.473 3.791 -7.188 1.00 98.75 89 ALA A O 1
ATOM 724 N N . THR A 1 90 ? 0.489 4.847 -7.471 1.00 98.75 90 THR A N 1
ATOM 725 C CA . THR A 1 90 ? 0.414 5.650 -6.240 1.00 98.75 90 THR A CA 1
ATOM 726 C C . THR A 1 90 ? -0.802 6.581 -6.245 1.00 98.75 90 THR A C 1
ATOM 728 O O . THR A 1 90 ? -1.521 6.668 -5.248 1.00 98.75 90 THR A O 1
ATOM 731 N N . GLU A 1 91 ? -1.069 7.255 -7.366 1.00 98.69 91 GLU A N 1
ATOM 732 C CA . GLU A 1 91 ? -2.215 8.156 -7.541 1.00 98.69 91 GLU A CA 1
ATOM 733 C C . GLU A 1 91 ? -3.546 7.405 -7.445 1.00 98.69 91 GLU A C 1
ATOM 735 O O . GLU A 1 91 ? -4.464 7.858 -6.756 1.00 98.69 91 GLU A O 1
ATOM 740 N N . LEU A 1 92 ? -3.650 6.234 -8.084 1.00 98.75 92 LEU A N 1
ATOM 741 C CA . LEU A 1 92 ? -4.846 5.401 -8.008 1.00 98.75 92 LEU A CA 1
ATOM 742 C C . LEU A 1 92 ? -5.097 4.916 -6.575 1.00 98.75 92 LEU A C 1
ATOM 744 O O . LEU A 1 92 ? -6.209 5.088 -6.072 1.00 98.75 92 LEU A O 1
ATOM 748 N N . THR A 1 93 ? -4.079 4.370 -5.903 1.00 98.81 93 THR A N 1
ATOM 749 C CA . THR A 1 93 ? -4.189 3.920 -4.507 1.00 98.81 93 THR A CA 1
ATOM 750 C C . THR A 1 93 ? -4.591 5.078 -3.593 1.00 98.81 93 THR A C 1
ATOM 752 O O . THR A 1 93 ? -5.533 4.949 -2.812 1.00 98.81 93 THR A O 1
ATOM 755 N N . SER A 1 94 ? -3.964 6.248 -3.751 1.00 98.81 94 SER A N 1
ATOM 756 C CA . SER A 1 94 ? -4.303 7.467 -2.998 1.00 98.81 94 SER A CA 1
ATOM 757 C C . SER A 1 94 ? -5.752 7.890 -3.215 1.00 98.81 94 SER A C 1
ATOM 759 O O . SER A 1 94 ? -6.469 8.148 -2.249 1.00 98.81 94 SER A O 1
ATOM 761 N N . LYS A 1 95 ? -6.218 7.903 -4.468 1.00 98.75 95 LYS A N 1
ATOM 762 C CA . LYS A 1 95 ? -7.600 8.257 -4.813 1.00 98.75 95 LYS A CA 1
ATOM 763 C C . LYS A 1 95 ? -8.603 7.290 -4.194 1.00 98.75 95 LYS A C 1
ATOM 765 O O . LYS A 1 95 ? -9.619 7.735 -3.656 1.00 98.75 95 LYS A O 1
ATOM 770 N N . ILE A 1 96 ? -8.337 5.988 -4.273 1.00 98.62 96 ILE A N 1
ATOM 771 C CA . ILE A 1 96 ? -9.204 4.953 -3.707 1.00 98.62 96 ILE A CA 1
ATOM 772 C C . ILE A 1 96 ? -9.290 5.107 -2.180 1.00 98.62 96 ILE A C 1
ATOM 774 O O . ILE A 1 96 ? -10.396 5.185 -1.646 1.00 98.62 96 ILE A O 1
ATOM 778 N N . ILE A 1 97 ? -8.152 5.231 -1.486 1.00 98.69 97 ILE A N 1
ATOM 779 C CA . ILE A 1 97 ? -8.111 5.389 -0.023 1.00 98.69 97 ILE A CA 1
ATOM 780 C C . ILE A 1 97 ? -8.799 6.686 0.417 1.00 98.69 97 ILE A C 1
ATOM 782 O O . ILE A 1 97 ? -9.642 6.652 1.313 1.00 98.69 97 ILE A O 1
ATOM 786 N N . ALA A 1 98 ? -8.510 7.814 -0.234 1.00 98.56 98 ALA A N 1
ATOM 787 C CA . ALA A 1 98 ? -9.128 9.097 0.100 1.00 98.56 98 ALA A CA 1
ATOM 788 C C . ALA A 1 98 ? -10.650 9.074 -0.121 1.00 98.56 98 ALA A C 1
ATOM 790 O O . ALA A 1 98 ? -11.408 9.597 0.694 1.00 98.56 98 ALA A O 1
ATOM 791 N N . THR A 1 99 ? -11.111 8.425 -1.196 1.00 98.50 99 THR A N 1
ATOM 792 C CA . THR A 1 99 ? -12.546 8.246 -1.469 1.00 98.50 99 THR A CA 1
ATOM 793 C C . THR A 1 99 ? -13.201 7.383 -0.393 1.00 98.50 99 THR A C 1
ATOM 795 O O . THR A 1 99 ? -14.264 7.744 0.111 1.00 98.50 99 THR A O 1
ATOM 798 N N . ALA A 1 100 ? -12.555 6.284 0.003 1.00 98.31 100 ALA A N 1
ATOM 799 C CA . ALA A 1 100 ? -13.039 5.417 1.069 1.00 98.31 100 ALA A CA 1
ATOM 800 C C . ALA A 1 100 ? -13.161 6.173 2.398 1.00 98.31 100 ALA A C 1
ATOM 802 O O . ALA A 1 100 ? -14.214 6.132 3.031 1.00 98.31 100 ALA A O 1
ATOM 803 N N . GLN A 1 101 ? -12.134 6.938 2.774 1.00 97.75 101 GLN A N 1
ATOM 804 C CA . GLN A 1 101 ? -12.140 7.761 3.985 1.00 97.75 101 GLN A CA 1
ATOM 805 C C . GLN A 1 101 ? -13.227 8.842 3.944 1.00 97.75 101 GLN A C 1
ATOM 807 O O . GLN A 1 101 ? -13.990 8.975 4.901 1.00 97.75 101 GLN A O 1
ATOM 812 N N . LYS A 1 102 ? -13.360 9.566 2.823 1.00 98.19 102 LYS A N 1
ATOM 813 C CA . LYS A 1 102 ? -14.406 10.584 2.623 1.00 98.19 102 LYS A CA 1
ATOM 814 C C . LYS A 1 102 ? -15.809 9.993 2.773 1.00 98.19 102 LYS A C 1
ATOM 816 O O . LYS A 1 102 ? -16.671 10.604 3.398 1.00 98.19 102 LYS A O 1
ATOM 821 N N . ASN A 1 103 ? -16.017 8.796 2.235 1.00 98.12 103 ASN A N 1
ATOM 822 C CA . ASN A 1 103 ? -17.300 8.100 2.257 1.00 98.12 103 ASN A CA 1
ATOM 823 C C . ASN A 1 103 ? -17.497 7.232 3.513 1.00 98.12 103 ASN A C 1
ATOM 825 O O . ASN A 1 103 ? -18.463 6.473 3.569 1.00 98.12 103 ASN A O 1
ATOM 829 N N . LYS A 1 104 ? -16.593 7.312 4.503 1.00 97.19 104 LYS A N 1
ATOM 830 C CA . LYS A 1 104 ? -16.606 6.501 5.736 1.00 97.19 104 LYS A CA 1
ATOM 831 C C . LYS A 1 104 ? -16.706 4.989 5.470 1.00 97.19 104 LYS A C 1
ATOM 833 O O . LYS A 1 104 ? -17.322 4.254 6.237 1.00 97.19 104 LYS A O 1
ATOM 838 N N . GLN A 1 105 ? -16.116 4.522 4.371 1.00 97.81 105 GLN A N 1
ATOM 839 C CA . GLN A 1 105 ? -16.041 3.102 4.035 1.00 97.81 105 GLN A CA 1
ATOM 840 C C . GLN A 1 105 ? -15.007 2.406 4.922 1.00 97.81 105 GLN A C 1
ATOM 842 O O . GLN A 1 105 ? -13.962 2.979 5.239 1.00 97.81 105 GLN A O 1
ATOM 847 N N . ALA A 1 106 ? -15.282 1.158 5.299 1.00 97.06 106 ALA A N 1
ATOM 848 C CA . ALA A 1 106 ? -14.363 0.382 6.118 1.00 97.06 106 ALA A CA 1
ATOM 849 C C . ALA A 1 106 ? -13.134 -0.017 5.290 1.00 97.06 106 ALA A C 1
ATOM 851 O O . ALA A 1 106 ? -13.271 -0.685 4.264 1.00 97.06 106 ALA A O 1
ATOM 852 N N . ILE A 1 107 ? -11.943 0.374 5.748 1.00 98.44 107 ILE A N 1
ATOM 853 C CA . ILE A 1 107 ? -10.664 -0.132 5.242 1.00 98.44 107 ILE A CA 1
ATOM 854 C C . ILE A 1 107 ? -10.176 -1.161 6.252 1.00 98.44 107 ILE A C 1
ATOM 856 O O . ILE A 1 107 ? -9.944 -0.828 7.414 1.00 98.44 107 ILE A O 1
ATOM 860 N N . THR A 1 108 ? -10.048 -2.408 5.814 1.00 98.12 108 THR A N 1
ATOM 861 C CA . THR A 1 108 ? -9.744 -3.529 6.699 1.00 98.12 108 THR A CA 1
ATOM 862 C C . THR A 1 108 ? -8.516 -4.293 6.233 1.00 98.12 108 THR A C 1
ATOM 864 O O . THR A 1 108 ? -8.237 -4.391 5.034 1.00 98.12 108 THR A O 1
ATOM 867 N N . PHE A 1 109 ? -7.787 -4.840 7.200 1.00 98.12 109 PHE A N 1
ATOM 868 C CA . PHE A 1 109 ? -6.558 -5.592 6.990 1.00 98.12 109 PHE A CA 1
ATOM 869 C C . PHE A 1 109 ? -6.722 -6.999 7.551 1.00 98.12 109 PHE A C 1
ATOM 871 O O . PHE A 1 109 ? -7.218 -7.179 8.662 1.00 98.12 109 PHE A O 1
ATOM 878 N N . SER A 1 110 ? -6.302 -8.001 6.790 1.00 97.50 110 SER A N 1
ATOM 879 C CA . SER A 1 110 ? -6.364 -9.410 7.192 1.00 97.50 110 SER A CA 1
ATOM 880 C C . SER A 1 110 ? -5.167 -10.181 6.639 1.00 97.50 110 SER A C 1
ATOM 882 O O . SER A 1 110 ? -4.376 -9.647 5.859 1.00 97.50 110 SER A O 1
ATOM 884 N N . GLU A 1 111 ? -5.012 -11.437 7.065 1.00 95.81 111 GLU A N 1
ATOM 885 C CA . GLU A 1 111 ? -3.908 -12.310 6.632 1.00 95.81 111 GLU A CA 1
ATOM 886 C C . GLU A 1 111 ? -2.517 -11.698 6.907 1.00 95.81 111 GLU A C 1
ATOM 888 O O . GLU A 1 111 ? -1.591 -11.824 6.102 1.00 95.81 111 GLU A O 1
ATOM 893 N N . ILE A 1 112 ? -2.415 -11.020 8.054 1.00 94.69 112 ILE A N 1
ATOM 894 C CA . ILE A 1 112 ? -1.258 -10.254 8.524 1.00 94.69 112 ILE A CA 1
ATOM 895 C C . ILE A 1 112 ? -0.037 -11.161 8.706 1.00 94.69 112 ILE A C 1
ATOM 897 O O . ILE A 1 112 ? -0.104 -12.172 9.408 1.00 94.69 112 ILE A O 1
ATOM 901 N N . LYS A 1 113 ? 1.097 -10.769 8.121 1.00 94.56 113 LYS A N 1
ATOM 902 C CA . LYS A 1 113 ? 2.418 -11.370 8.358 1.00 94.56 113 LYS A CA 1
ATOM 903 C C . LYS A 1 113 ? 3.482 -10.285 8.429 1.00 94.56 113 LYS A C 1
ATOM 905 O O . LYS A 1 113 ? 3.366 -9.277 7.744 1.00 94.56 113 LYS A O 1
ATOM 910 N N . TRP A 1 114 ? 4.542 -10.499 9.198 1.00 93.69 114 TRP A N 1
ATOM 911 C CA . TRP A 1 114 ? 5.723 -9.645 9.091 1.00 93.69 114 TRP A CA 1
ATOM 912 C C . TRP A 1 114 ? 6.408 -9.845 7.735 1.00 93.69 114 TRP A C 1
ATOM 914 O O . TRP A 1 114 ? 6.494 -10.961 7.221 1.00 93.69 114 TRP A O 1
ATOM 924 N N . ASP A 1 115 ? 6.879 -8.747 7.148 1.00 91.44 115 ASP A N 1
ATOM 925 C CA . ASP A 1 115 ? 7.876 -8.761 6.078 1.00 91.44 115 ASP A CA 1
ATOM 926 C C . ASP A 1 115 ? 9.120 -9.533 6.557 1.00 91.44 115 ASP A C 1
ATOM 928 O O . ASP A 1 115 ? 9.489 -9.456 7.728 1.00 91.44 115 ASP A O 1
ATOM 932 N N . LYS A 1 116 ? 9.802 -10.232 5.643 1.00 86.00 116 LYS A N 1
ATOM 933 C CA . LYS A 1 116 ? 11.088 -10.902 5.895 1.00 86.00 116 LYS A CA 1
ATOM 934 C C . LYS A 1 116 ? 12.157 -9.997 6.523 1.00 86.00 116 LYS A C 1
ATOM 936 O O . LYS A 1 116 ? 13.051 -10.509 7.184 1.00 86.00 116 LYS A O 1
ATOM 941 N N . TYR A 1 117 ? 12.086 -8.683 6.307 1.00 85.44 117 TYR A N 1
ATOM 942 C CA . TYR A 1 117 ? 13.015 -7.703 6.879 1.00 85.44 117 TYR A CA 1
ATOM 943 C C . TYR A 1 117 ? 12.469 -6.992 8.127 1.00 85.44 117 TYR A C 1
ATOM 945 O O . TYR A 1 117 ? 13.128 -6.101 8.650 1.00 85.44 117 TYR A O 1
ATOM 953 N N . GLY A 1 118 ? 11.254 -7.315 8.581 1.00 82.44 118 GLY A N 1
ATOM 954 C CA . GLY A 1 118 ? 10.644 -6.745 9.789 1.00 82.44 118 GLY A CA 1
ATOM 955 C C . GLY A 1 118 ? 10.197 -5.278 9.694 1.00 82.44 118 GLY A C 1
ATOM 956 O O . GLY A 1 118 ? 9.428 -4.830 10.533 1.00 82.44 118 GLY A O 1
ATOM 957 N N . GLY A 1 119 ? 10.598 -4.529 8.662 1.00 86.06 119 GLY A N 1
ATOM 958 C CA . GLY A 1 119 ? 10.244 -3.107 8.517 1.00 86.06 119 GLY A CA 1
ATOM 959 C C . GLY A 1 119 ? 8.797 -2.830 8.087 1.00 86.06 119 GLY A C 1
ATOM 960 O O . GLY A 1 119 ? 8.385 -1.672 8.024 1.00 86.06 119 GLY A O 1
ATOM 961 N N . ARG A 1 120 ? 8.029 -3.866 7.729 1.00 93.44 120 ARG A N 1
ATOM 962 C CA . ARG A 1 120 ? 6.646 -3.755 7.245 1.00 93.44 120 ARG A CA 1
ATOM 963 C C . ARG A 1 120 ? 5.831 -4.972 7.656 1.00 93.44 120 ARG A C 1
ATOM 965 O O . ARG A 1 120 ? 6.362 -6.049 7.917 1.00 93.44 120 ARG A O 1
ATOM 972 N N . ILE A 1 121 ? 4.523 -4.815 7.600 1.00 96.06 121 ILE A N 1
ATOM 973 C CA . ILE A 1 121 ? 3.555 -5.900 7.619 1.00 96.06 121 ILE A CA 1
ATOM 974 C C . ILE A 1 121 ? 3.086 -6.148 6.183 1.00 96.06 121 ILE A C 1
ATOM 976 O O . ILE A 1 121 ? 2.860 -5.211 5.428 1.00 96.06 121 ILE A O 1
ATOM 980 N N . VAL A 1 122 ? 2.903 -7.405 5.801 1.00 97.19 122 VAL A N 1
ATOM 981 C CA . VAL A 1 122 ? 2.205 -7.816 4.581 1.00 97.19 122 VAL A CA 1
ATOM 982 C C . VAL A 1 122 ? 0.765 -8.168 4.944 1.00 97.19 122 VAL A C 1
ATOM 984 O O . VAL A 1 122 ? 0.542 -8.976 5.847 1.00 97.19 122 VAL A O 1
ATOM 987 N N . ALA A 1 123 ? -0.212 -7.576 4.256 1.00 97.88 123 ALA A N 1
ATOM 988 C CA . ALA A 1 123 ? -1.629 -7.764 4.568 1.00 97.88 123 ALA A CA 1
ATOM 989 C C . ALA A 1 123 ? -2.517 -7.715 3.325 1.00 97.88 123 ALA A C 1
ATOM 991 O O . ALA A 1 123 ? -2.257 -6.964 2.383 1.00 97.88 123 ALA A O 1
ATOM 992 N N . LYS A 1 124 ? -3.613 -8.475 3.345 1.00 98.12 124 LYS A N 1
ATOM 993 C CA . LYS A 1 124 ? -4.724 -8.266 2.416 1.00 98.12 124 LYS A CA 1
ATOM 994 C C . LYS A 1 124 ? -5.481 -7.008 2.834 1.00 98.12 124 LYS A C 1
ATOM 996 O O . LYS A 1 124 ? -5.822 -6.875 4.008 1.00 98.12 124 LYS A O 1
ATOM 1001 N N . VAL A 1 125 ? -5.737 -6.110 1.882 1.00 98.56 125 VAL A N 1
ATOM 1002 C CA . VAL A 1 125 ? -6.396 -4.818 2.125 1.00 98.56 125 VAL A CA 1
ATOM 1003 C C . VAL A 1 125 ? -7.740 -4.791 1.408 1.00 98.56 125 VAL A C 1
ATOM 1005 O O . VAL A 1 125 ? -7.795 -4.832 0.178 1.00 98.56 125 VAL A O 1
ATOM 1008 N N . MET A 1 126 ? -8.818 -4.711 2.183 1.00 98.56 126 MET A N 1
ATOM 1009 C CA . MET A 1 126 ? -10.186 -4.653 1.671 1.00 98.56 126 MET A CA 1
ATOM 1010 C C . MET A 1 126 ? -10.809 -3.294 1.965 1.00 98.56 126 MET A C 1
ATOM 1012 O O . MET A 1 126 ? -10.651 -2.758 3.061 1.00 98.56 126 MET A O 1
ATOM 1016 N N . ILE A 1 127 ? -11.568 -2.771 1.008 1.00 98.25 127 ILE A N 1
ATOM 1017 C CA . ILE A 1 127 ? -12.385 -1.567 1.153 1.00 98.25 127 ILE A CA 1
ATOM 1018 C C . ILE A 1 127 ? -13.836 -2.002 0.990 1.00 98.25 127 ILE A C 1
ATOM 1020 O O . ILE A 1 127 ? -14.277 -2.334 -0.113 1.00 98.25 127 ILE A O 1
ATOM 1024 N N . ASN A 1 128 ? -14.567 -2.077 2.102 1.00 94.25 128 ASN A N 1
ATOM 1025 C CA . ASN A 1 128 ? -15.802 -2.853 2.209 1.00 94.25 128 ASN A CA 1
ATOM 1026 C C . ASN A 1 128 ? -15.597 -4.296 1.700 1.00 94.25 128 ASN A C 1
ATOM 1028 O O . ASN A 1 128 ? -14.973 -5.109 2.375 1.00 94.25 128 ASN A O 1
ATOM 1032 N N . LYS A 1 129 ? -16.109 -4.615 0.504 1.00 93.12 129 LYS A N 1
ATOM 1033 C CA . LYS A 1 129 ? -16.004 -5.936 -0.139 1.00 93.12 129 LYS A CA 1
ATOM 1034 C C . LYS A 1 129 ? -15.042 -5.955 -1.335 1.00 93.12 129 LYS A C 1
ATOM 1036 O O . LYS A 1 129 ? -14.893 -6.997 -1.965 1.00 93.12 129 LYS A O 1
ATOM 1041 N N . SER A 1 130 ? -14.394 -4.832 -1.643 1.00 97.44 130 SER A N 1
ATOM 1042 C CA . SER A 1 130 ? -13.476 -4.707 -2.777 1.00 97.44 130 SER A CA 1
ATOM 1043 C C . SER A 1 130 ? -12.031 -4.924 -2.339 1.00 97.44 130 SER A C 1
ATOM 1045 O O . SER A 1 130 ? -11.571 -4.301 -1.384 1.00 97.44 130 SER A O 1
ATOM 1047 N N . ASP A 1 131 ? -11.313 -5.792 -3.048 1.00 98.44 131 ASP A N 1
ATOM 1048 C CA . ASP A 1 131 ? -9.892 -6.062 -2.816 1.00 98.44 131 ASP A CA 1
ATOM 1049 C C . ASP A 1 131 ? -9.032 -5.024 -3.551 1.00 98.44 131 ASP A C 1
ATOM 1051 O O . ASP A 1 131 ? -9.052 -4.940 -4.782 1.00 98.44 131 ASP A O 1
ATOM 1055 N N . LEU A 1 132 ? -8.273 -4.225 -2.795 1.00 98.69 132 LEU A N 1
ATOM 1056 C CA . LEU A 1 132 ? -7.449 -3.150 -3.352 1.00 98.69 132 LEU A CA 1
ATOM 1057 C C . LEU A 1 132 ? -6.338 -3.681 -4.270 1.00 98.69 132 LEU A C 1
ATOM 1059 O O . LEU A 1 132 ? -6.034 -3.061 -5.289 1.00 98.69 132 LEU A O 1
ATOM 1063 N N . GLY A 1 133 ? -5.741 -4.829 -3.939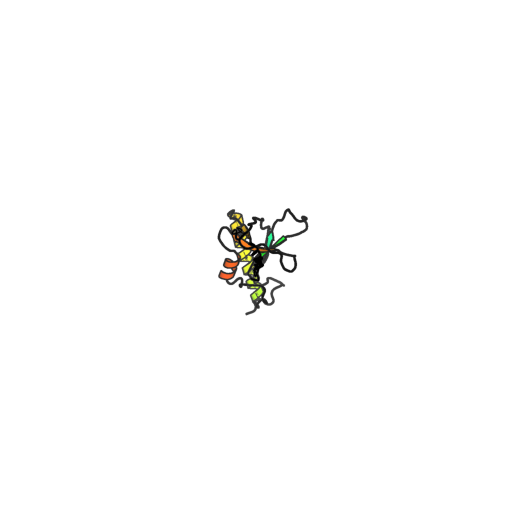 1.00 98.56 133 GLY A N 1
ATOM 1064 C CA . GLY A 1 133 ? -4.685 -5.415 -4.757 1.00 98.56 133 GLY A CA 1
ATOM 1065 C C . GLY A 1 133 ? -5.213 -5.925 -6.094 1.00 98.56 133 GLY A C 1
ATOM 1066 O O . GLY A 1 133 ? -4.589 -5.698 -7.132 1.00 98.56 133 GLY A O 1
ATOM 1067 N N . GLN A 1 134 ? -6.402 -6.533 -6.093 1.00 98.50 134 GLN A N 1
ATOM 1068 C CA . GLN A 1 134 ? -7.067 -6.959 -7.329 1.00 98.50 134 GLN A CA 1
ATOM 1069 C C . GLN A 1 134 ? -7.464 -5.777 -8.214 1.00 98.50 134 GLN A C 1
ATOM 1071 O O . GLN A 1 134 ? -7.308 -5.852 -9.433 1.00 98.50 134 GLN A O 1
ATOM 1076 N N . GLU A 1 135 ? -7.913 -4.663 -7.632 1.00 98.50 135 GLU A N 1
ATOM 1077 C CA . GLU A 1 135 ? -8.188 -3.444 -8.402 1.00 98.50 135 GLU A CA 1
ATOM 1078 C C . GLU A 1 135 ? -6.923 -2.903 -9.090 1.00 98.50 135 GLU A C 1
ATOM 1080 O O . GLU A 1 135 ? -6.969 -2.539 -10.268 1.00 98.50 135 GLU A O 1
ATOM 1085 N N . LEU A 1 136 ? -5.769 -2.918 -8.414 1.00 98.75 136 LEU A N 1
ATOM 1086 C CA . LEU A 1 136 ? -4.494 -2.506 -9.016 1.00 98.75 136 LEU A CA 1
ATOM 1087 C C . LEU A 1 136 ? -4.064 -3.432 -10.163 1.00 98.75 136 LEU A C 1
ATOM 1089 O O . LEU A 1 136 ? -3.650 -2.944 -11.219 1.00 98.75 136 LEU A O 1
ATOM 1093 N N . ILE A 1 137 ? -4.213 -4.750 -9.993 1.00 98.56 137 ILE A N 1
ATOM 1094 C CA . ILE A 1 137 ? -3.941 -5.736 -11.052 1.00 98.56 137 ILE A CA 1
ATOM 1095 C C . ILE A 1 137 ? -4.859 -5.492 -12.254 1.00 98.56 137 ILE A C 1
ATOM 1097 O O . ILE A 1 137 ? -4.385 -5.382 -13.384 1.00 98.56 137 ILE A O 1
ATOM 1101 N N . LYS A 1 138 ? -6.166 -5.333 -12.020 1.00 98.38 138 LYS A N 1
ATOM 1102 C CA . LYS A 1 138 ? -7.170 -5.086 -13.066 1.00 98.38 138 LYS A CA 1
ATOM 1103 C C . LYS A 1 138 ? -6.877 -3.822 -13.874 1.00 98.38 138 LYS A C 1
ATOM 1105 O O . LYS A 1 138 ? -7.190 -3.761 -15.061 1.00 98.38 138 LYS A O 1
ATOM 1110 N N . LYS A 1 139 ? -6.281 -2.805 -13.249 1.00 98.12 139 LYS A N 1
ATOM 1111 C CA . LYS A 1 139 ? -5.870 -1.557 -13.912 1.00 98.12 139 LYS A CA 1
ATOM 1112 C C . LYS A 1 139 ? -4.501 -1.641 -14.593 1.00 98.12 139 LYS A C 1
ATOM 1114 O O . LYS A 1 139 ? -4.063 -0.643 -15.161 1.00 98.12 139 LYS A O 1
ATOM 1119 N N . GLY A 1 140 ? -3.832 -2.794 -14.556 1.00 97.69 140 GLY A N 1
ATOM 1120 C CA . GLY A 1 140 ? -2.495 -2.977 -15.124 1.00 97.69 140 GLY A CA 1
ATOM 1121 C C . GLY A 1 140 ? -1.403 -2.221 -14.362 1.00 97.69 140 GLY A C 1
ATOM 1122 O O . GLY A 1 140 ? -0.349 -1.936 -14.925 1.00 97.69 140 GLY A O 1
ATOM 1123 N N . LEU A 1 141 ? -1.664 -1.868 -13.099 1.00 98.44 141 LEU A N 1
ATOM 1124 C CA . LEU A 1 141 ? -0.761 -1.105 -12.232 1.00 98.44 141 LEU A CA 1
ATOM 1125 C C . LEU A 1 141 ? -0.105 -1.973 -11.153 1.00 98.44 141 LEU A C 1
ATOM 1127 O O . LEU A 1 141 ? 0.710 -1.475 -10.385 1.00 98.44 141 LEU A O 1
ATOM 1131 N N . ALA A 1 142 ? -0.423 -3.266 -11.128 1.00 98.38 142 ALA A N 1
ATOM 1132 C CA . ALA A 1 142 ? 0.274 -4.270 -10.345 1.00 98.38 142 ALA A CA 1
ATOM 1133 C C . ALA A 1 142 ? 0.320 -5.613 -11.087 1.00 98.38 142 ALA A C 1
ATOM 1135 O O . ALA A 1 142 ? -0.465 -5.865 -12.004 1.00 98.38 142 ALA A O 1
ATOM 1136 N N . ARG A 1 143 ? 1.235 -6.487 -10.670 1.00 97.81 143 ARG A N 1
ATOM 1137 C CA . ARG A 1 143 ? 1.318 -7.898 -11.076 1.00 97.81 143 ARG A CA 1
ATOM 1138 C C . ARG A 1 143 ? 1.118 -8.784 -9.855 1.00 97.81 143 ARG A C 1
ATOM 1140 O O . ARG A 1 143 ? 1.453 -8.374 -8.748 1.00 97.81 143 ARG A O 1
ATOM 1147 N N . VAL A 1 144 ? 0.612 -10.000 -10.064 1.00 97.38 144 VAL A N 1
ATOM 1148 C CA . VAL A 1 144 ? 0.624 -11.035 -9.018 1.00 97.38 144 VAL A CA 1
ATOM 1149 C C . VAL A 1 144 ? 2.074 -11.321 -8.628 1.00 97.38 144 VAL A C 1
ATOM 1151 O O . VAL A 1 144 ? 2.937 -11.401 -9.502 1.00 97.38 144 VAL A O 1
ATOM 1154 N N . TYR A 1 145 ? 2.322 -11.450 -7.329 1.00 95.38 145 TYR A N 1
ATOM 1155 C CA . TYR A 1 145 ? 3.643 -11.678 -6.759 1.00 95.38 145 TYR A CA 1
ATOM 1156 C C . TYR A 1 145 ? 3.559 -12.644 -5.578 1.00 95.38 145 TYR A C 1
ATOM 1158 O O . TYR A 1 145 ? 2.923 -12.344 -4.565 1.00 95.38 145 TYR A O 1
ATOM 1166 N N . ASN A 1 146 ? 4.247 -13.778 -5.685 1.00 91.56 146 ASN A N 1
ATOM 1167 C CA . ASN A 1 146 ? 4.252 -14.856 -4.694 1.00 91.56 146 ASN A CA 1
ATOM 1168 C C . ASN A 1 146 ? 5.629 -15.057 -4.031 1.00 91.56 146 ASN A C 1
ATOM 1170 O O . ASN A 1 146 ? 5.846 -16.061 -3.355 1.00 91.56 146 ASN A O 1
ATOM 1174 N N . GLY A 1 147 ? 6.547 -14.094 -4.172 1.00 88.12 147 GLY A N 1
ATOM 1175 C CA . GLY A 1 147 ? 7.892 -14.154 -3.584 1.00 88.12 147 GLY A CA 1
ATOM 1176 C C . GLY A 1 147 ? 9.003 -14.545 -4.561 1.00 88.12 147 GLY A C 1
ATOM 1177 O O . GLY A 1 147 ? 10.164 -14.614 -4.161 1.00 88.12 147 GLY A O 1
ATOM 1178 N N . GLU A 1 148 ? 8.670 -14.775 -5.828 1.00 91.12 148 GLU A N 1
ATOM 1179 C CA . GLU A 1 148 ? 9.623 -14.993 -6.912 1.00 91.12 148 GLU A CA 1
ATOM 1180 C C . GLU A 1 148 ? 10.452 -13.737 -7.237 1.00 91.12 148 GLU A C 1
ATOM 1182 O O . GLU A 1 148 ? 10.228 -12.645 -6.718 1.00 91.12 148 GLU A O 1
ATOM 1187 N N . LYS A 1 149 ? 11.429 -13.860 -8.142 1.00 90.81 149 LYS A N 1
ATOM 1188 C CA . LYS A 1 149 ? 12.168 -12.693 -8.634 1.00 90.81 149 LYS A CA 1
ATOM 1189 C C . LYS A 1 149 ? 11.212 -11.743 -9.369 1.00 90.81 149 LYS A C 1
ATOM 1191 O O . LYS A 1 149 ? 10.581 -12.137 -10.350 1.00 90.81 149 LYS A O 1
ATOM 1196 N N . LYS A 1 150 ? 11.156 -10.480 -8.929 1.00 91.94 150 LYS A N 1
ATOM 1197 C CA . LYS A 1 150 ? 10.352 -9.435 -9.581 1.00 91.94 150 LYS A CA 1
ATOM 1198 C C . LYS A 1 150 ? 10.718 -9.306 -11.064 1.00 91.94 150 LYS A C 1
ATOM 1200 O O . LYS A 1 150 ? 11.895 -9.274 -11.430 1.00 91.94 150 LYS A O 1
ATOM 1205 N N . LYS A 1 151 ? 9.695 -9.205 -11.914 1.00 92.69 151 LYS A N 1
ATOM 1206 C CA . LYS A 1 151 ? 9.846 -8.945 -13.352 1.00 92.69 151 LYS A CA 1
ATOM 1207 C C . LYS A 1 151 ? 9.998 -7.446 -13.595 1.00 92.69 151 LYS A C 1
ATOM 1209 O O . LYS A 1 151 ? 9.313 -6.655 -12.957 1.00 92.69 151 LYS A O 1
ATOM 1214 N N . SER A 1 152 ? 10.821 -7.066 -14.571 1.00 94.69 152 SER A N 1
ATOM 1215 C CA . SER A 1 152 ? 11.027 -5.653 -14.909 1.00 94.69 152 SER A CA 1
ATOM 1216 C C . SER A 1 152 ? 9.738 -4.971 -15.386 1.00 94.69 152 SER A C 1
ATOM 1218 O O . SER A 1 152 ? 8.902 -5.571 -16.075 1.00 94.69 152 SER A O 1
ATOM 1220 N N . TRP A 1 153 ? 9.588 -3.697 -15.032 1.00 96.75 153 TRP A N 1
ATOM 1221 C CA . TRP A 1 153 ? 8.546 -2.795 -15.528 1.00 96.75 153 TRP A CA 1
ATOM 1222 C C . TRP A 1 153 ? 9.014 -1.943 -16.725 1.00 96.75 153 TRP A C 1
ATOM 1224 O O . TRP A 1 153 ? 8.255 -1.120 -17.236 1.00 96.75 153 TRP A O 1
ATOM 1234 N N . CYS A 1 154 ? 10.234 -2.183 -17.215 1.00 95.31 154 CYS A N 1
ATOM 1235 C CA . CYS A 1 154 ? 10.870 -1.485 -18.333 1.00 95.31 154 CYS A CA 1
ATOM 1236 C C . CYS A 1 154 ? 10.748 -2.261 -19.646 1.00 95.31 154 CYS A C 1
ATOM 1238 O O . CYS A 1 154 ? 11.743 -2.690 -20.222 1.00 95.31 154 CYS A O 1
ATOM 1240 N N . TYR A 1 155 ? 9.506 -2.462 -20.077 1.00 87.44 155 TYR A N 1
ATOM 1241 C CA . TYR A 1 155 ? 9.153 -3.048 -21.375 1.00 87.44 155 TYR A CA 1
ATOM 1242 C C . TYR A 1 155 ? 8.681 -1.976 -22.360 1.00 87.44 155 TYR A C 1
ATOM 1244 O O . TYR A 1 155 ? 8.688 -0.782 -21.992 1.00 87.44 155 TYR A O 1
#

Mean predicted aligned error: 10.16 Å